Protein AF-A0A1U7P230-F1 (afdb_monomer)

Structure (mmCIF, N/CA/C/O backbone):
data_AF-A0A1U7P230-F1
#
_entry.id   AF-A0A1U7P230-F1
#
loop_
_atom_site.group_PDB
_atom_site.id
_atom_site.type_symbol
_atom_site.label_atom_id
_atom_site.label_alt_id
_atom_site.label_comp_id
_atom_site.label_asym_id
_atom_site.label_entity_id
_atom_site.label_seq_id
_atom_site.pdbx_PDB_ins_code
_atom_site.Cartn_x
_atom_site.Cartn_y
_atom_site.Cartn_z
_atom_site.occupancy
_atom_site.B_iso_or_equiv
_atom_site.auth_seq_id
_atom_site.auth_comp_id
_atom_site.auth_asym_id
_atom_site.auth_atom_id
_atom_site.pdbx_PDB_model_num
ATOM 1 N N . MET A 1 1 ? -26.209 0.133 13.488 1.00 90.94 1 MET A N 1
ATOM 2 C CA . MET A 1 1 ? -25.787 -0.603 14.713 1.00 90.94 1 MET A CA 1
ATOM 3 C C . MET A 1 1 ? -24.952 0.322 15.593 1.00 90.94 1 MET A C 1
ATOM 5 O O . MET A 1 1 ? -24.266 1.168 15.039 1.00 90.94 1 MET A O 1
ATOM 9 N N . TRP A 1 2 ? -24.982 0.199 16.922 1.00 94.56 2 TRP A N 1
ATOM 10 C CA . TRP A 1 2 ? -24.115 1.005 17.797 1.00 94.56 2 TRP A CA 1
ATOM 11 C C . TRP A 1 2 ? -22.689 0.427 17.877 1.00 94.56 2 TRP A C 1
ATOM 13 O O . TRP A 1 2 ? -22.539 -0.795 17.861 1.00 94.56 2 TRP A O 1
ATOM 23 N N . PRO A 1 3 ? -21.635 1.253 18.027 1.00 93.75 3 PRO A N 1
ATOM 24 C CA . PRO A 1 3 ? -20.263 0.763 18.205 1.00 93.75 3 PRO A CA 1
ATOM 25 C C . PRO A 1 3 ? -20.074 -0.182 19.400 1.00 93.75 3 PRO A C 1
ATOM 27 O O . PRO A 1 3 ? -19.300 -1.132 19.322 1.00 93.75 3 PRO A O 1
ATOM 30 N N . SER A 1 4 ? -20.793 0.055 20.500 1.00 94.38 4 SER A N 1
ATOM 31 C CA . SER A 1 4 ? -20.789 -0.810 21.687 1.00 94.38 4 SER A CA 1
ATOM 32 C C . SER A 1 4 ? -21.386 -2.191 21.410 1.00 94.38 4 SER A C 1
ATOM 34 O O . SER A 1 4 ? -20.898 -3.189 21.936 1.00 94.38 4 SER A O 1
ATOM 36 N N . GLU A 1 5 ? -22.400 -2.259 20.550 1.00 96.25 5 GLU A N 1
ATOM 37 C CA . GLU A 1 5 ? -23.015 -3.517 20.133 1.00 96.25 5 GLU A CA 1
ATOM 38 C C . GLU A 1 5 ? -22.053 -4.333 19.264 1.00 96.25 5 GLU A C 1
ATOM 40 O O . GLU A 1 5 ? -21.857 -5.521 19.509 1.00 96.25 5 GLU A O 1
ATOM 45 N N . LEU A 1 6 ? -21.367 -3.679 18.320 1.00 95.62 6 LEU A N 1
ATOM 46 C CA . LEU A 1 6 ? -20.319 -4.319 17.523 1.00 95.62 6 LEU A CA 1
ATOM 47 C C . LEU A 1 6 ? -19.170 -4.833 18.406 1.00 95.62 6 LEU A C 1
ATOM 49 O O . LEU A 1 6 ? -18.674 -5.936 18.201 1.00 95.62 6 LEU A O 1
ATOM 53 N N . ALA A 1 7 ? -18.765 -4.061 19.418 1.00 96.31 7 ALA A N 1
ATOM 54 C CA . ALA A 1 7 ? -17.741 -4.474 20.376 1.00 96.31 7 ALA A CA 1
ATOM 55 C C . ALA A 1 7 ? -18.122 -5.763 21.110 1.00 96.31 7 ALA A C 1
ATOM 57 O O . ALA A 1 7 ? -17.310 -6.684 21.206 1.00 96.31 7 ALA A O 1
ATOM 58 N N . ARG A 1 8 ? -19.382 -5.861 21.546 1.00 96.94 8 ARG A N 1
ATOM 59 C CA . ARG A 1 8 ? -19.922 -7.073 22.162 1.00 96.94 8 ARG A CA 1
ATOM 60 C C . ARG A 1 8 ? -19.913 -8.258 21.194 1.00 96.94 8 ARG A C 1
ATOM 62 O O . ARG A 1 8 ? -19.473 -9.333 21.583 1.00 96.94 8 ARG A O 1
ATOM 69 N N . GLN A 1 9 ? -20.352 -8.064 19.949 1.00 96.56 9 GLN A N 1
ATOM 70 C CA . GLN A 1 9 ? -20.389 -9.132 18.938 1.00 96.56 9 GLN A CA 1
ATOM 71 C C . GLN A 1 9 ? -19.002 -9.678 18.598 1.00 96.56 9 GLN A C 1
ATOM 73 O O . GLN A 1 9 ? -18.835 -10.885 18.461 1.00 96.56 9 GLN A O 1
ATOM 78 N N . LEU A 1 10 ? -18.005 -8.800 18.495 1.00 95.56 10 LEU A N 1
ATOM 79 C CA . LEU A 1 10 ? -16.629 -9.190 18.188 1.00 95.56 10 LEU A CA 1
ATOM 80 C C . LEU A 1 10 ? -15.849 -9.655 19.430 1.00 95.56 10 LEU A C 1
ATOM 82 O O . LEU A 1 10 ? -14.684 -10.012 19.311 1.00 95.56 10 LEU A O 1
ATOM 86 N N . ASN A 1 11 ? -16.461 -9.642 20.621 1.00 96.38 11 ASN A N 1
ATOM 87 C CA . ASN A 1 11 ? -15.794 -9.921 21.894 1.00 96.38 11 ASN A CA 1
ATOM 88 C C . ASN A 1 11 ? -14.528 -9.059 22.109 1.00 96.38 11 ASN A C 1
ATOM 90 O O . ASN A 1 11 ? -13.476 -9.528 22.544 1.00 96.38 11 ASN A O 1
ATOM 94 N N . VAL A 1 12 ? -14.623 -7.770 21.772 1.00 95.31 12 VAL A N 1
ATOM 95 C CA . VAL A 1 12 ? -13.540 -6.786 21.896 1.00 95.31 12 VAL A CA 1
ATOM 96 C C . VAL A 1 12 ? -14.000 -5.646 22.801 1.00 95.31 12 VAL A C 1
ATOM 98 O O . VAL A 1 12 ? -15.172 -5.281 22.814 1.00 95.31 12 VAL A O 1
ATOM 101 N N . SER A 1 13 ? -13.086 -5.031 23.556 1.00 96.50 13 SER A N 1
ATOM 102 C CA . SER A 1 13 ? -13.463 -3.902 24.410 1.00 96.50 13 SER A CA 1
ATOM 103 C C . SER A 1 13 ? -13.992 -2.709 23.586 1.00 96.50 13 SER A C 1
ATOM 105 O O . SER A 1 13 ? -13.446 -2.398 22.517 1.00 96.50 13 SER A O 1
ATOM 107 N N . PRO A 1 14 ? -15.008 -1.971 24.082 1.00 95.56 14 PRO A N 1
ATOM 108 C CA . PRO A 1 14 ? -15.546 -0.800 23.383 1.00 95.56 14 PRO A CA 1
ATOM 109 C C . PRO A 1 14 ? -14.484 0.258 23.060 1.00 95.56 14 PRO A C 1
ATOM 111 O O . PRO A 1 14 ? -14.529 0.884 22.004 1.00 95.56 14 PRO A O 1
ATOM 114 N N . GLY A 1 15 ? -13.481 0.420 23.931 1.00 95.31 15 GLY A N 1
ATOM 115 C CA . GLY A 1 15 ? -12.361 1.335 23.702 1.00 95.31 15 GLY A CA 1
ATOM 116 C C . GLY A 1 15 ? -11.498 0.944 22.498 1.00 95.31 15 GLY A C 1
ATOM 117 O O . GLY A 1 15 ? -11.077 1.815 21.739 1.00 95.31 15 GLY A O 1
ATOM 118 N N . VAL A 1 16 ? -11.267 -0.353 22.274 1.00 95.12 16 VAL A N 1
ATOM 119 C CA . VAL A 1 16 ? -10.517 -0.834 21.103 1.00 95.12 16 VAL A CA 1
ATOM 120 C C . VAL A 1 16 ? -11.324 -0.638 19.822 1.00 95.12 16 VAL A C 1
ATOM 122 O O . VAL A 1 16 ? -10.765 -0.161 18.836 1.00 95.12 16 VAL A O 1
ATOM 125 N N . ILE A 1 17 ? -12.629 -0.927 19.830 1.00 96.00 17 ILE A N 1
ATOM 126 C CA . ILE A 1 17 ? -13.496 -0.638 18.677 1.00 96.00 17 ILE A CA 1
ATOM 127 C C . ILE A 1 17 ? -13.537 0.857 18.376 1.00 96.00 17 ILE A C 1
ATOM 129 O O . ILE A 1 17 ? -13.405 1.234 17.218 1.00 96.00 17 ILE A O 1
ATOM 133 N N . SER A 1 18 ? -13.631 1.709 19.398 1.00 94.81 18 SER A N 1
ATOM 134 C CA . SER A 1 18 ? -13.608 3.164 19.225 1.00 94.81 18 SER A CA 1
ATOM 135 C C . SER A 1 18 ? -12.307 3.639 18.562 1.00 94.81 18 SER A C 1
ATOM 137 O O . SER A 1 18 ? -12.342 4.389 17.587 1.00 94.81 18 SER A O 1
ATOM 139 N N . LYS A 1 19 ? -11.150 3.120 19.004 1.00 95.75 19 LYS A N 1
ATOM 140 C CA . LYS A 1 19 ? -9.848 3.404 18.372 1.00 95.75 19 LYS A CA 1
ATOM 141 C C . LYS A 1 19 ? -9.787 2.915 16.923 1.00 95.75 19 LYS A C 1
ATOM 143 O O . LYS A 1 19 ? -9.366 3.664 16.048 1.00 95.75 19 LYS A O 1
ATOM 148 N N . ARG A 1 20 ? -10.224 1.680 16.655 1.00 96.12 20 ARG A N 1
ATOM 149 C CA . ARG A 1 20 ? -10.243 1.109 15.297 1.00 96.12 20 ARG A CA 1
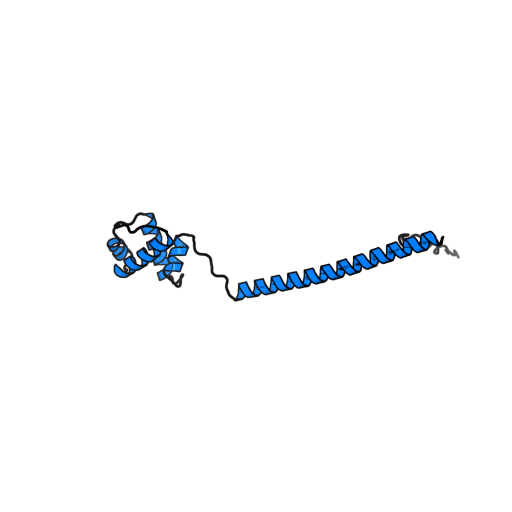ATOM 150 C C . ARG A 1 20 ? -11.164 1.896 14.364 1.00 96.12 20 ARG A C 1
ATOM 152 O O . ARG A 1 20 ? -10.752 2.213 13.257 1.00 96.12 20 ARG A O 1
ATOM 159 N N . LEU A 1 21 ? -12.352 2.280 14.832 1.00 96.12 21 LEU A N 1
ATOM 160 C CA . LEU A 1 21 ? -13.286 3.129 14.088 1.00 96.12 21 LEU A CA 1
ATOM 161 C C . LEU A 1 21 ? -12.693 4.502 13.789 1.00 96.12 21 LEU A C 1
ATOM 163 O O . LEU A 1 21 ? -12.930 5.031 12.710 1.00 96.12 21 LEU A O 1
ATOM 167 N N . SER A 1 22 ? -11.923 5.078 14.716 1.00 95.50 22 SER A N 1
ATOM 168 C CA . SER A 1 22 ? -11.227 6.338 14.454 1.00 95.50 22 SER A CA 1
ATOM 169 C C . SER A 1 22 ? -10.231 6.194 13.307 1.00 95.50 22 SER A C 1
ATOM 171 O O . SER A 1 22 ? -10.232 7.035 12.420 1.00 95.50 22 SER A O 1
ATOM 173 N N . VAL A 1 23 ? -9.419 5.130 13.290 1.00 96.69 23 VAL A N 1
ATOM 174 C CA . VAL A 1 23 ? -8.484 4.875 12.179 1.00 96.69 23 VAL A CA 1
ATOM 175 C C . VAL A 1 23 ? -9.247 4.628 10.878 1.00 96.69 23 VAL A C 1
ATOM 177 O O . VAL A 1 23 ? -8.932 5.238 9.865 1.00 96.69 23 VAL A O 1
ATOM 180 N N . TYR A 1 24 ? -10.274 3.775 10.911 1.00 96.69 24 TYR A N 1
ATOM 181 C CA . TYR A 1 24 ? -11.107 3.469 9.749 1.00 96.69 24 TYR A CA 1
ATOM 182 C C . TYR A 1 24 ? -11.704 4.726 9.116 1.00 96.69 24 TYR A C 1
ATOM 184 O O . TYR A 1 24 ? -11.603 4.912 7.911 1.00 96.69 24 TYR A O 1
ATOM 192 N N . ARG A 1 25 ? -12.279 5.614 9.930 1.00 95.31 25 ARG A N 1
ATOM 193 C CA . ARG A 1 25 ? -12.888 6.863 9.461 1.00 95.31 25 ARG A CA 1
ATOM 194 C C . ARG A 1 25 ? -11.876 7.797 8.818 1.00 95.31 25 ARG A C 1
ATOM 196 O O . ARG A 1 25 ? -12.167 8.336 7.758 1.00 95.31 25 ARG A O 1
ATOM 203 N N . THR A 1 26 ? -10.696 7.935 9.420 1.00 95.88 26 THR A N 1
ATOM 204 C CA . THR A 1 26 ? -9.615 8.746 8.852 1.00 95.88 26 THR A CA 1
ATOM 205 C C . THR A 1 26 ? -9.203 8.239 7.471 1.00 95.88 26 THR A C 1
ATOM 207 O O . THR A 1 26 ? -9.143 9.030 6.538 1.00 95.88 26 THR A O 1
ATOM 210 N N . GLU A 1 27 ? -8.957 6.935 7.316 1.00 95.88 27 GLU A N 1
ATOM 211 C CA . GLU A 1 27 ? -8.521 6.372 6.026 1.00 95.88 27 GLU A CA 1
ATOM 212 C C . GLU A 1 27 ? -9.660 6.337 4.989 1.00 95.88 27 GLU A C 1
ATOM 214 O O . GLU A 1 27 ? -9.433 6.536 3.800 1.00 95.88 27 GLU A O 1
ATOM 219 N N . ALA A 1 28 ? -10.906 6.136 5.430 1.00 94.25 28 ALA A N 1
ATOM 220 C CA . ALA A 1 28 ? -12.080 6.133 4.558 1.00 94.25 28 ALA A CA 1
ATOM 221 C C . ALA A 1 28 ? -12.586 7.544 4.194 1.00 94.25 28 ALA A C 1
ATOM 223 O O . ALA A 1 28 ? -13.511 7.659 3.392 1.00 94.25 28 ALA A O 1
ATOM 224 N N . GLY A 1 29 ? -12.034 8.608 4.792 1.00 94.12 29 GLY A N 1
ATOM 225 C CA . GLY A 1 29 ? -12.510 9.983 4.603 1.00 94.12 29 GLY A CA 1
ATOM 226 C C . GLY A 1 29 ? -13.929 10.217 5.134 1.00 94.12 29 GLY A C 1
ATOM 227 O O . GLY A 1 29 ? -14.683 11.005 4.567 1.00 94.12 29 GLY A O 1
ATOM 228 N N . LEU A 1 30 ? -14.319 9.496 6.189 1.00 92.62 30 LEU A N 1
ATOM 229 C CA . LEU A 1 30 ? -15.663 9.544 6.760 1.00 92.62 30 LEU A CA 1
ATOM 230 C C . LEU A 1 30 ? -15.705 10.395 8.027 1.00 92.62 30 LEU A C 1
ATOM 232 O O . LEU A 1 30 ? -14.857 10.278 8.912 1.00 92.62 30 LEU A O 1
ATOM 236 N N . GLU A 1 31 ? -16.773 11.171 8.162 1.00 90.62 31 GLU A N 1
ATOM 237 C CA . GLU A 1 31 ? -17.060 11.924 9.379 1.00 90.62 31 GLU A CA 1
ATOM 238 C C . GLU A 1 31 ? -17.514 11.027 10.539 1.00 90.62 31 GLU A C 1
ATOM 240 O O . GLU A 1 31 ? -17.950 9.878 10.376 1.00 90.62 31 GLU A O 1
ATOM 245 N N . ARG A 1 32 ? -17.423 11.563 11.760 1.00 86.88 32 ARG A N 1
ATOM 246 C CA . ARG A 1 32 ? -17.867 10.851 12.961 1.00 86.88 32 ARG A CA 1
ATOM 247 C C . ARG A 1 32 ? -19.387 10.676 12.945 1.00 86.88 32 ARG A C 1
ATOM 249 O O . ARG A 1 32 ? -20.133 11.642 13.021 1.00 86.88 32 ARG A O 1
ATOM 256 N N . GLN A 1 33 ? -19.823 9.420 12.946 1.00 84.75 33 GLN A N 1
ATOM 257 C CA . GLN A 1 33 ? -21.231 9.038 13.074 1.00 84.75 33 GLN A CA 1
ATOM 258 C C . GLN A 1 33 ? -21.472 8.257 14.372 1.00 84.75 33 GLN A C 1
ATOM 260 O O . GLN A 1 33 ? -20.610 7.485 14.818 1.00 84.75 33 GLN A O 1
ATOM 265 N N . ASP A 1 34 ? -22.649 8.440 14.968 1.00 84.88 34 ASP A N 1
ATOM 266 C CA . ASP A 1 34 ? -23.054 7.750 16.201 1.00 84.88 34 ASP A CA 1
ATOM 267 C C . ASP A 1 34 ? -23.487 6.303 15.954 1.00 84.88 34 ASP A C 1
ATOM 269 O O . ASP A 1 34 ? -23.303 5.429 16.804 1.00 84.88 34 ASP A O 1
ATOM 273 N N . THR A 1 35 ? -24.005 6.030 14.756 1.00 92.12 35 THR A N 1
ATOM 274 C CA . THR A 1 35 ? -24.384 4.685 14.325 1.00 92.12 35 THR A CA 1
ATOM 275 C C . THR A 1 35 ? -23.515 4.223 13.163 1.00 92.12 35 THR A C 1
ATOM 277 O O . THR A 1 35 ? -22.953 5.021 12.420 1.00 92.12 35 THR A O 1
ATOM 280 N N . LEU A 1 36 ? -23.356 2.907 13.058 1.00 94.06 36 LEU A N 1
ATOM 281 C CA . LEU A 1 36 ? -22.614 2.240 12.000 1.00 94.06 36 LEU A CA 1
ATOM 282 C C . LEU A 1 36 ? -23.585 1.741 10.934 1.00 94.06 36 LEU A C 1
ATOM 284 O O . LEU A 1 36 ? -24.580 1.074 11.265 1.00 94.06 36 LEU A O 1
ATOM 288 N N . ASP A 1 37 ? -23.258 2.039 9.681 1.00 95.50 37 ASP A N 1
ATOM 289 C CA . ASP A 1 37 ? -23.902 1.472 8.506 1.00 95.50 37 ASP A CA 1
ATOM 290 C C . ASP A 1 37 ? -23.422 0.034 8.244 1.00 95.50 37 ASP A C 1
ATOM 292 O O . ASP A 1 37 ? -22.495 -0.483 8.875 1.00 95.50 37 ASP A O 1
ATOM 296 N N . LYS A 1 38 ? -24.089 -0.648 7.310 1.00 96.31 38 LYS A N 1
ATOM 297 C CA . LYS A 1 38 ? -23.792 -2.050 6.996 1.00 96.31 38 LYS A CA 1
ATOM 298 C C . LYS A 1 38 ? -22.365 -2.233 6.471 1.00 96.31 38 LYS A C 1
ATOM 300 O O . LYS A 1 38 ? -21.715 -3.214 6.817 1.00 96.31 38 LYS A O 1
ATOM 305 N N . GLN A 1 39 ? -21.883 -1.294 5.660 1.00 95.94 39 GLN A N 1
ATOM 306 C CA . GLN A 1 39 ? -20.549 -1.369 5.072 1.00 95.94 39 GLN A CA 1
ATOM 307 C C . GLN A 1 39 ? -19.462 -1.251 6.143 1.00 95.94 39 GLN A C 1
ATOM 309 O O . GLN A 1 39 ? -18.579 -2.101 6.214 1.00 95.94 39 GLN A O 1
ATOM 314 N N . THR A 1 40 ? -19.576 -0.271 7.040 1.00 95.88 40 THR A N 1
ATOM 315 C CA . THR A 1 40 ? -18.651 -0.091 8.162 1.00 95.88 40 THR A CA 1
ATOM 316 C C . THR A 1 40 ? -18.664 -1.305 9.082 1.00 95.88 40 THR A C 1
ATOM 318 O O . THR A 1 40 ? -17.607 -1.744 9.520 1.00 95.88 40 THR A O 1
ATOM 321 N N . ILE A 1 41 ? -19.831 -1.897 9.358 1.00 96.56 41 ILE A N 1
ATOM 322 C CA . ILE A 1 41 ? -19.921 -3.124 10.169 1.00 96.56 41 ILE A CA 1
ATOM 323 C C . ILE A 1 41 ? -19.158 -4.276 9.504 1.00 96.56 41 ILE A C 1
ATOM 325 O O . ILE A 1 41 ? -18.370 -4.948 10.173 1.00 96.56 41 ILE A O 1
ATOM 329 N N . ASN A 1 42 ? -19.356 -4.482 8.200 1.00 97.75 42 ASN A N 1
ATOM 330 C CA . ASN A 1 42 ? -18.675 -5.535 7.448 1.00 97.75 42 ASN A CA 1
ATOM 331 C C . ASN A 1 42 ? -17.156 -5.331 7.463 1.00 97.75 42 ASN A C 1
ATOM 333 O O . ASN A 1 42 ? -16.427 -6.232 7.869 1.00 97.75 42 ASN A O 1
ATOM 337 N N . HIS A 1 43 ? -16.691 -4.129 7.122 1.00 97.62 43 HIS A N 1
ATOM 338 C CA . HIS A 1 43 ? -15.268 -3.794 7.119 1.00 97.62 43 HIS A CA 1
ATOM 339 C C . HIS A 1 43 ? -14.640 -3.937 8.507 1.00 97.62 43 HIS A C 1
ATOM 341 O O . HIS A 1 43 ? -13.568 -4.513 8.646 1.00 97.62 43 HIS A O 1
ATOM 347 N N . MET A 1 44 ? -15.311 -3.477 9.563 1.00 97.06 44 MET A N 1
ATOM 348 C CA . MET A 1 44 ? -14.799 -3.607 10.930 1.00 97.06 44 MET A CA 1
ATOM 349 C C . MET A 1 44 ? -14.727 -5.065 11.396 1.00 97.06 44 MET A C 1
ATOM 351 O O . MET A 1 44 ? -13.817 -5.428 12.146 1.00 97.06 44 MET A O 1
ATOM 355 N N . THR A 1 45 ? -15.664 -5.901 10.947 1.00 97.31 45 THR A N 1
ATOM 356 C CA . THR A 1 45 ? -15.653 -7.346 11.203 1.00 97.31 45 THR A CA 1
ATOM 357 C C . THR A 1 45 ? -14.502 -8.015 10.456 1.00 97.31 45 THR A C 1
ATOM 359 O O . THR A 1 45 ? -13.732 -8.762 11.052 1.00 97.31 45 THR A O 1
ATOM 362 N N . GLU A 1 46 ? -14.316 -7.693 9.179 1.00 97.50 46 GLU A N 1
ATOM 363 C CA . GLU A 1 46 ? -13.220 -8.217 8.364 1.00 97.50 46 GLU A CA 1
ATOM 364 C C . GLU A 1 46 ? -11.847 -7.775 8.894 1.00 97.50 46 GLU A C 1
ATOM 366 O O . GLU A 1 46 ? -10.959 -8.604 9.088 1.00 97.50 46 GLU A O 1
ATOM 371 N N . MET A 1 47 ? -11.693 -6.498 9.259 1.00 96.75 47 MET A N 1
ATOM 372 C CA . MET A 1 47 ? -10.502 -5.994 9.947 1.00 96.75 47 MET A CA 1
ATOM 373 C C . MET A 1 47 ? -10.213 -6.782 11.224 1.00 96.75 47 MET A C 1
ATOM 375 O O . MET A 1 47 ? -9.057 -7.075 11.526 1.00 96.75 47 MET A O 1
ATOM 379 N N . HIS A 1 48 ? -11.245 -7.113 12.005 1.00 95.88 48 HIS A N 1
ATOM 380 C CA . HIS A 1 48 ? -11.064 -7.901 13.216 1.00 95.88 48 HIS A CA 1
ATOM 381 C C . HIS A 1 48 ? -10.535 -9.304 12.909 1.00 95.88 48 HIS A C 1
ATOM 383 O O . HIS A 1 48 ? -9.606 -9.742 13.590 1.00 95.88 48 HIS A O 1
ATOM 389 N N . LEU A 1 49 ? -11.063 -9.962 11.875 1.00 96.19 49 LEU A N 1
ATOM 390 C CA . LEU A 1 49 ? -10.588 -11.272 11.429 1.00 96.19 49 LEU A CA 1
ATOM 391 C C . LEU A 1 49 ? -9.134 -11.216 10.944 1.00 96.19 49 LEU A C 1
ATOM 393 O O . LEU A 1 49 ? -8.336 -12.055 11.351 1.00 96.19 49 LEU A O 1
ATOM 397 N N . LEU A 1 50 ? -8.756 -10.199 10.162 1.00 95.38 50 LEU A N 1
ATOM 398 C CA . LEU A 1 50 ? -7.374 -10.009 9.697 1.00 95.38 50 LEU A CA 1
ATOM 399 C C . LEU A 1 50 ? -6.390 -9.832 10.861 1.00 95.38 50 LEU A C 1
ATOM 401 O O . LEU A 1 50 ? -5.311 -10.429 10.867 1.00 95.38 50 LEU A O 1
ATOM 405 N N . LEU A 1 51 ? -6.783 -9.052 11.871 1.00 94.31 51 LEU A N 1
ATOM 406 C CA . LEU A 1 51 ? -5.977 -8.830 13.072 1.00 94.31 51 LEU A CA 1
ATOM 407 C C . LEU A 1 51 ? -5.867 -10.094 13.938 1.00 94.31 51 LEU A C 1
ATOM 409 O O . LEU A 1 51 ? -4.806 -10.339 14.505 1.00 94.31 51 LEU A O 1
ATOM 413 N N . MET A 1 52 ? -6.932 -10.894 14.046 1.00 93.81 52 MET A N 1
ATOM 414 C CA . MET A 1 52 ? -6.917 -12.151 14.811 1.00 93.81 52 MET A CA 1
ATOM 415 C C . MET A 1 52 ? -6.145 -13.264 14.110 1.00 93.81 52 MET A C 1
ATOM 417 O O . MET A 1 52 ? -5.480 -14.055 14.768 1.00 93.81 52 MET A O 1
ATOM 421 N N . ALA A 1 53 ? -6.182 -13.298 12.780 1.00 94.31 53 ALA A N 1
ATOM 422 C CA . ALA A 1 53 ? -5.398 -14.231 11.982 1.00 94.31 53 ALA A CA 1
ATOM 423 C C . ALA A 1 53 ? -3.903 -13.869 11.923 1.00 94.31 53 ALA A C 1
ATOM 425 O O . ALA A 1 53 ? -3.144 -14.565 11.255 1.00 94.31 53 ALA A O 1
ATOM 426 N N . HIS A 1 54 ? -3.477 -12.766 12.558 1.00 88.94 54 HIS A N 1
ATOM 427 C CA . HIS A 1 54 ? -2.135 -12.192 12.412 1.00 88.94 54 HIS A CA 1
ATOM 428 C C . HIS A 1 54 ? -1.733 -11.959 10.939 1.00 88.94 54 HIS A C 1
ATOM 430 O O . HIS A 1 54 ? -0.552 -11.918 10.603 1.00 88.94 54 HIS A O 1
ATOM 436 N N . ALA A 1 55 ? -2.720 -11.775 10.052 1.00 83.44 55 ALA A N 1
ATOM 437 C CA . ALA A 1 55 ? -2.518 -11.577 8.615 1.00 83.44 55 ALA A CA 1
ATOM 438 C C . ALA A 1 55 ? -2.068 -10.145 8.264 1.00 83.44 55 ALA A C 1
ATOM 440 O O . ALA A 1 55 ? -1.714 -9.861 7.116 1.00 83.44 55 ALA A O 1
ATOM 441 N N . THR A 1 56 ? -2.117 -9.247 9.249 1.00 86.25 56 THR A N 1
ATOM 442 C CA . THR A 1 56 ? -1.717 -7.838 9.179 1.00 86.25 56 THR A CA 1
ATOM 443 C C . THR A 1 56 ? -0.999 -7.460 10.466 1.00 86.25 56 THR A C 1
ATOM 445 O O . THR A 1 56 ? -1.413 -7.895 11.543 1.00 86.25 56 THR A O 1
ATOM 448 N N . MET A 1 57 ? 0.012 -6.600 10.378 1.00 82.56 57 MET A N 1
ATOM 449 C CA . MET A 1 57 ? 0.803 -6.180 11.541 1.00 82.56 57 MET A CA 1
ATOM 450 C C . MET A 1 57 ? 0.179 -4.992 12.279 1.00 82.56 57 MET A C 1
ATOM 452 O O . MET A 1 57 ? 0.465 -4.765 13.454 1.00 82.56 57 MET A O 1
ATOM 456 N N . THR A 1 58 ? -0.680 -4.214 11.609 1.00 93.19 58 THR A N 1
ATOM 457 C CA . THR A 1 58 ? -1.261 -2.990 12.179 1.00 93.19 58 THR A CA 1
ATOM 458 C C . THR A 1 58 ? -2.745 -2.830 11.857 1.00 93.19 58 THR A C 1
ATOM 460 O O . THR A 1 58 ? -3.242 -3.311 10.841 1.00 93.19 58 THR A O 1
ATOM 463 N N . VAL A 1 59 ? -3.462 -2.082 12.706 1.00 94.69 59 VAL A N 1
ATOM 464 C CA . VAL A 1 59 ? -4.865 -1.700 12.453 1.00 94.69 59 VAL A CA 1
ATOM 465 C C . VAL A 1 59 ? -4.990 -0.906 11.156 1.00 94.69 59 VAL A C 1
ATOM 467 O O . VAL A 1 59 ? -5.937 -1.122 10.414 1.00 94.69 59 VAL A O 1
ATOM 470 N N . ARG A 1 60 ? -4.030 -0.018 10.873 1.00 95.19 60 ARG A N 1
ATOM 471 C CA . ARG A 1 60 ? -4.022 0.795 9.654 1.00 95.19 60 ARG A CA 1
ATOM 472 C C . ARG A 1 60 ? -3.898 -0.068 8.400 1.00 95.19 60 ARG A C 1
ATOM 474 O O . ARG A 1 60 ? -4.642 0.140 7.455 1.00 95.19 60 ARG A O 1
ATOM 481 N N . GLU A 1 61 ? -3.009 -1.057 8.407 1.00 94.62 61 GLU A N 1
ATOM 482 C CA . GLU A 1 61 ? -2.897 -2.025 7.311 1.00 94.62 61 GLU A CA 1
ATOM 483 C C . GLU A 1 61 ? -4.210 -2.788 7.102 1.00 94.62 61 GLU A C 1
ATOM 485 O O . GLU A 1 61 ? -4.702 -2.855 5.978 1.00 94.62 61 GLU A O 1
ATOM 490 N N . ALA A 1 62 ? -4.814 -3.310 8.176 1.00 95.94 62 ALA A N 1
ATOM 491 C CA . ALA A 1 62 ? -6.109 -3.982 8.089 1.00 95.94 62 ALA A CA 1
ATOM 492 C C . ALA A 1 62 ? -7.195 -3.058 7.509 1.00 95.94 62 ALA A C 1
ATOM 494 O O . ALA A 1 62 ? -7.945 -3.485 6.637 1.00 95.94 62 ALA A O 1
ATOM 495 N N . THR A 1 63 ? -7.238 -1.790 7.935 1.00 96.75 63 THR A N 1
ATOM 496 C CA . THR A 1 63 ? -8.133 -0.764 7.377 1.00 96.75 63 THR A CA 1
ATOM 497 C C . THR A 1 63 ? -7.917 -0.585 5.877 1.00 96.75 63 THR A C 1
ATOM 499 O O . THR A 1 63 ? -8.863 -0.664 5.101 1.00 96.75 63 THR A O 1
ATOM 502 N N . LEU A 1 64 ? -6.674 -0.362 5.451 1.00 96.06 64 LEU A N 1
ATOM 503 C CA . LEU A 1 64 ? -6.360 -0.133 4.043 1.00 96.06 64 LEU A CA 1
ATOM 504 C C . LEU A 1 64 ? -6.711 -1.354 3.185 1.00 96.06 64 LEU A C 1
ATOM 506 O O . LEU A 1 64 ? -7.164 -1.189 2.056 1.00 96.06 64 LEU A O 1
ATOM 510 N N . ARG A 1 65 ? -6.560 -2.577 3.710 1.00 95.38 65 ARG A N 1
ATOM 511 C CA . ARG A 1 65 ? -6.946 -3.804 2.996 1.00 95.38 65 ARG A CA 1
ATOM 512 C C . ARG A 1 65 ? -8.452 -3.891 2.769 1.00 95.38 65 ARG A C 1
ATOM 514 O O . ARG A 1 65 ? -8.855 -4.102 1.631 1.00 95.38 65 ARG A O 1
ATOM 521 N N . VAL A 1 66 ? -9.271 -3.674 3.802 1.00 96.62 66 VAL A N 1
ATOM 522 C CA . VAL A 1 66 ? -10.742 -3.733 3.657 1.00 96.62 66 VAL A CA 1
ATOM 523 C C . VAL A 1 66 ? -11.299 -2.583 2.816 1.00 96.62 66 VAL A C 1
ATOM 525 O O . VAL A 1 66 ? -12.349 -2.719 2.200 1.00 96.62 66 VAL A O 1
ATOM 528 N N . LEU A 1 67 ? -10.581 -1.458 2.742 1.00 96.19 67 LEU A N 1
ATOM 529 C CA . LEU A 1 67 ? -10.901 -0.360 1.827 1.00 96.19 67 LEU A CA 1
ATOM 530 C C . LEU A 1 67 ? -10.410 -0.606 0.389 1.00 96.19 67 LEU A C 1
ATOM 532 O O . LEU A 1 67 ? -10.693 0.206 -0.488 1.00 96.19 67 LEU A O 1
ATOM 536 N N . GLY A 1 68 ? -9.661 -1.684 0.130 1.00 94.19 68 GLY A N 1
ATOM 537 C CA . GLY A 1 68 ? -9.051 -1.952 -1.178 1.00 94.19 68 GLY A CA 1
ATOM 538 C C . GLY A 1 68 ? -7.927 -0.977 -1.555 1.00 94.19 68 GLY A C 1
ATOM 539 O O . GLY A 1 68 ? -7.570 -0.864 -2.723 1.00 94.19 68 GLY A O 1
ATOM 540 N N . GLN A 1 69 ? -7.378 -0.259 -0.576 1.00 93.38 69 GLN A N 1
ATOM 541 C CA . GLN A 1 69 ? -6.354 0.780 -0.732 1.00 93.38 69 GLN A CA 1
ATOM 542 C C . GLN A 1 69 ? -4.952 0.305 -0.326 1.00 93.38 69 GLN A C 1
ATOM 544 O O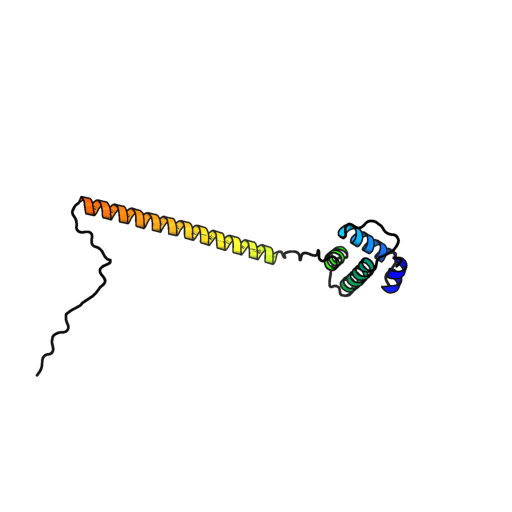 . GLN A 1 69 ? -3.982 1.055 -0.434 1.00 93.38 69 GLN A O 1
ATOM 549 N N . TRP A 1 70 ? -4.826 -0.921 0.186 1.00 91.88 70 TRP A N 1
ATOM 550 C CA . TRP A 1 70 ? -3.536 -1.455 0.599 1.00 91.88 70 TRP A CA 1
ATOM 551 C C . TRP A 1 70 ? -2.643 -1.725 -0.609 1.00 91.88 70 TRP A C 1
ATOM 553 O O . TRP A 1 70 ? -2.925 -2.591 -1.437 1.00 91.88 70 TRP A O 1
ATOM 563 N N . ILE A 1 71 ? -1.527 -1.007 -0.660 1.00 87.62 71 ILE A N 1
ATOM 564 C CA . ILE A 1 71 ? -0.443 -1.254 -1.600 1.00 87.62 71 ILE A CA 1
ATOM 565 C C . ILE A 1 71 ? 0.622 -2.038 -0.843 1.00 87.62 71 ILE A C 1
ATOM 567 O O . ILE A 1 71 ? 1.122 -1.574 0.184 1.00 87.62 71 ILE A O 1
ATOM 571 N N . ASN A 1 72 ? 0.964 -3.226 -1.345 1.00 84.00 72 ASN A N 1
ATOM 572 C CA . ASN A 1 72 ? 2.036 -4.017 -0.754 1.00 84.00 72 ASN A CA 1
ATOM 573 C C . ASN A 1 72 ? 3.341 -3.207 -0.786 1.00 84.00 72 ASN A C 1
ATOM 575 O O . ASN A 1 72 ? 3.733 -2.741 -1.860 1.00 84.00 72 ASN A O 1
ATOM 579 N N . PRO A 1 73 ? 4.007 -3.014 0.366 1.00 82.75 73 PRO A N 1
ATOM 580 C CA . PRO A 1 73 ? 5.271 -2.304 0.393 1.00 82.75 73 PRO A CA 1
ATOM 581 C C . PRO A 1 73 ? 6.297 -3.070 -0.441 1.00 82.75 73 PRO A C 1
ATOM 583 O O . PRO A 1 73 ? 6.457 -4.279 -0.275 1.00 82.75 73 PRO A O 1
ATOM 586 N N . VAL A 1 74 ? 6.996 -2.353 -1.323 1.00 85.38 74 VAL A N 1
ATOM 587 C CA . VAL A 1 74 ? 8.118 -2.912 -2.083 1.00 85.38 74 VAL A CA 1
ATOM 588 C C . VAL A 1 74 ? 9.205 -3.290 -1.089 1.00 85.38 74 VAL A C 1
ATOM 590 O O . VAL A 1 74 ? 9.664 -2.457 -0.302 1.00 85.38 74 VAL A O 1
ATOM 593 N N . THR A 1 75 ? 9.610 -4.553 -1.102 1.00 88.44 75 THR A N 1
ATOM 594 C CA . THR A 1 75 ? 10.674 -5.022 -0.219 1.00 88.44 75 THR A CA 1
ATOM 595 C C . THR A 1 75 ? 12.015 -4.416 -0.636 1.00 88.44 75 THR A C 1
ATOM 597 O O . THR A 1 75 ? 12.250 -4.110 -1.807 1.00 88.44 75 THR A O 1
ATOM 600 N N . ALA A 1 76 ? 12.947 -4.279 0.311 1.00 85.75 76 ALA A N 1
ATOM 601 C CA . ALA A 1 76 ? 14.301 -3.809 0.004 1.00 85.75 76 ALA A CA 1
ATOM 602 C C . ALA A 1 76 ? 14.987 -4.683 -1.065 1.00 85.75 76 ALA A C 1
ATOM 604 O O . ALA A 1 76 ? 15.733 -4.174 -1.898 1.00 85.75 76 ALA A O 1
ATOM 605 N N . GLN A 1 77 ? 14.693 -5.987 -1.070 1.00 90.81 77 GLN A N 1
ATOM 606 C CA . GLN A 1 77 ? 15.203 -6.926 -2.063 1.00 90.81 77 GLN A CA 1
ATOM 607 C C . GLN A 1 77 ? 14.632 -6.661 -3.462 1.00 90.81 77 GLN A C 1
ATOM 609 O O . GLN A 1 77 ? 15.393 -6.620 -4.425 1.00 90.81 77 GLN A O 1
ATOM 614 N N . GLU A 1 78 ? 13.321 -6.450 -3.590 1.00 89.38 78 GLU A N 1
ATOM 615 C CA . GLU A 1 78 ? 12.688 -6.112 -4.873 1.00 89.38 78 GLU A CA 1
ATOM 616 C C . GLU A 1 78 ? 13.178 -4.764 -5.405 1.00 89.38 78 GLU A C 1
ATOM 618 O O . GLU A 1 78 ? 13.480 -4.644 -6.592 1.00 89.38 78 GLU A O 1
ATOM 623 N N . ALA A 1 79 ? 13.326 -3.769 -4.526 1.00 91.12 79 ALA A N 1
ATOM 624 C CA . ALA A 1 79 ? 13.905 -2.480 -4.886 1.00 91.12 79 ALA A CA 1
ATOM 625 C C . ALA A 1 79 ? 15.352 -2.637 -5.381 1.00 91.12 79 ALA A C 1
ATOM 627 O O . ALA A 1 79 ? 15.723 -2.067 -6.405 1.00 91.12 79 ALA A O 1
ATOM 628 N N . HIS A 1 80 ? 16.159 -3.455 -4.700 1.00 92.50 80 HIS A N 1
ATOM 629 C CA . HIS A 1 80 ? 17.534 -3.725 -5.112 1.00 92.50 80 HIS A CA 1
ATOM 630 C C . HIS A 1 80 ? 17.606 -4.438 -6.467 1.00 92.50 80 HIS A C 1
ATOM 632 O O . HIS A 1 80 ? 18.388 -4.039 -7.329 1.00 92.50 80 HIS A O 1
ATOM 638 N N . LEU A 1 81 ? 16.757 -5.446 -6.685 1.00 95.31 81 LEU A N 1
ATOM 639 C CA . LEU A 1 81 ? 16.659 -6.151 -7.962 1.00 95.31 81 LEU A CA 1
ATOM 640 C C . LEU A 1 81 ? 16.265 -5.200 -9.101 1.00 95.31 81 LEU A C 1
ATOM 642 O O . LEU A 1 81 ? 16.807 -5.302 -10.201 1.00 95.31 81 LEU A O 1
ATOM 646 N N . LEU A 1 82 ? 15.344 -4.265 -8.848 1.00 93.81 82 LEU A N 1
ATOM 647 C CA . LEU A 1 82 ? 14.961 -3.256 -9.832 1.00 93.81 82 LEU A CA 1
ATOM 648 C C . LEU A 1 82 ? 16.150 -2.356 -10.193 1.00 93.81 82 LEU A C 1
ATOM 650 O O . LEU A 1 82 ? 16.411 -2.151 -11.376 1.00 93.81 82 LEU A O 1
ATOM 654 N N . THR A 1 83 ? 16.907 -1.885 -9.201 1.00 94.50 83 THR A N 1
ATOM 655 C CA . THR A 1 83 ? 18.119 -1.083 -9.426 1.00 94.50 83 THR A CA 1
ATOM 656 C C . THR A 1 83 ? 19.163 -1.845 -10.242 1.00 94.50 83 THR A C 1
ATOM 658 O O . THR A 1 83 ? 19.710 -1.289 -11.192 1.00 94.50 83 THR A O 1
ATOM 661 N N . GLN A 1 84 ? 19.401 -3.124 -9.933 1.00 96.19 84 GLN A N 1
ATOM 662 C CA . GLN A 1 84 ? 20.325 -3.964 -10.704 1.00 96.19 84 GLN A CA 1
ATOM 663 C C . GLN A 1 84 ? 19.889 -4.088 -12.168 1.00 96.19 84 GLN A C 1
ATOM 665 O O . GLN A 1 84 ? 20.691 -3.870 -13.071 1.00 96.19 84 GLN A O 1
ATOM 670 N N . ARG A 1 85 ? 18.603 -4.357 -12.419 1.00 96.56 85 ARG A N 1
ATOM 671 C CA . ARG A 1 85 ? 18.069 -4.455 -13.788 1.00 96.56 85 ARG A CA 1
ATOM 672 C C . ARG A 1 85 ? 18.180 -3.143 -14.557 1.00 96.56 85 ARG A C 1
ATOM 674 O O . ARG A 1 85 ? 18.486 -3.163 -15.745 1.00 96.56 85 ARG A O 1
ATOM 681 N N . VAL A 1 86 ? 17.933 -2.008 -13.902 1.00 97.38 86 VAL A N 1
ATOM 682 C CA . VAL A 1 86 ? 18.110 -0.687 -14.524 1.00 97.38 86 VAL A CA 1
ATOM 683 C C . VAL A 1 86 ? 19.573 -0.472 -14.909 1.00 97.38 86 VAL A C 1
ATOM 685 O O . VAL A 1 86 ? 19.830 -0.037 -16.030 1.00 97.38 86 VAL A O 1
ATOM 688 N N . GLN A 1 87 ? 20.517 -0.839 -14.038 1.00 96.06 87 GLN A N 1
ATOM 689 C CA . GLN A 1 87 ? 21.945 -0.743 -14.342 1.00 96.06 87 GLN A CA 1
ATOM 690 C C . GLN A 1 87 ? 22.335 -1.631 -15.533 1.00 96.06 87 GLN A C 1
ATOM 692 O O . GLN A 1 87 ? 22.983 -1.160 -16.462 1.00 96.06 87 GLN A O 1
ATOM 697 N N . GLU A 1 88 ? 21.873 -2.883 -15.573 1.00 98.00 88 GLU A N 1
ATOM 698 C CA . GLU A 1 88 ? 22.137 -3.790 -16.699 1.00 98.00 88 GLU A CA 1
ATOM 699 C C . GLU A 1 88 ? 21.607 -3.244 -18.033 1.00 98.00 88 GLU A C 1
ATOM 701 O O . GLU A 1 88 ? 22.248 -3.394 -19.076 1.00 98.00 88 GLU A O 1
ATOM 706 N N . ILE A 1 89 ? 20.428 -2.613 -18.020 1.00 97.81 89 ILE A N 1
ATOM 707 C CA . ILE A 1 89 ? 19.854 -1.983 -19.213 1.00 97.81 89 ILE A CA 1
ATOM 708 C C . ILE A 1 89 ? 20.716 -0.799 -19.653 1.00 97.81 89 ILE A C 1
ATOM 710 O O . ILE A 1 89 ? 20.997 -0.674 -20.845 1.00 97.81 89 ILE A O 1
ATOM 714 N N . GLN A 1 90 ? 21.158 0.043 -18.717 1.00 97.38 90 GLN A N 1
ATOM 715 C CA . GLN A 1 90 ? 22.037 1.174 -19.018 1.00 97.38 90 GLN A CA 1
ATOM 716 C C . GLN A 1 90 ? 23.355 0.708 -19.638 1.00 97.38 90 GLN A C 1
ATOM 718 O O . GLN A 1 90 ? 23.732 1.198 -20.701 1.00 97.38 90 GLN A O 1
ATOM 723 N N . ASP A 1 91 ? 23.999 -0.302 -19.053 1.00 97.38 91 ASP A N 1
ATOM 724 C CA . ASP A 1 91 ? 25.268 -0.833 -19.554 1.00 97.38 91 ASP A CA 1
ATOM 725 C C . ASP A 1 91 ? 25.123 -1.395 -20.978 1.00 97.38 91 ASP A C 1
ATOM 727 O O . ASP A 1 91 ? 25.977 -1.171 -21.844 1.00 97.38 91 ASP A O 1
ATOM 731 N N . ARG A 1 92 ? 24.007 -2.086 -21.256 1.00 96.69 92 ARG A N 1
ATOM 732 C CA . ARG A 1 92 ? 23.686 -2.586 -22.601 1.00 96.69 92 ARG A CA 1
ATOM 733 C C . ARG A 1 92 ? 23.449 -1.454 -23.593 1.00 96.69 92 ARG A C 1
ATOM 735 O O . ARG A 1 92 ? 23.969 -1.528 -24.704 1.00 96.69 92 ARG A O 1
ATOM 742 N N . LEU A 1 93 ? 22.702 -0.418 -23.207 1.00 97.19 93 LEU A N 1
ATOM 743 C CA . LEU A 1 93 ? 22.449 0.743 -24.064 1.00 97.19 93 LEU A CA 1
ATOM 744 C C . LEU A 1 93 ? 23.752 1.464 -24.415 1.00 97.19 93 LEU A C 1
ATOM 746 O O . LEU A 1 93 ? 24.004 1.704 -25.592 1.00 97.19 93 LEU A O 1
ATOM 750 N N . THR A 1 94 ? 24.636 1.697 -23.444 1.00 96.19 94 THR A N 1
ATOM 751 C CA . THR A 1 94 ? 25.955 2.289 -23.715 1.00 96.19 94 THR A CA 1
ATOM 752 C C . THR A 1 94 ? 26.804 1.399 -24.630 1.00 96.19 94 THR A C 1
ATOM 754 O O . THR A 1 94 ? 27.522 1.895 -25.498 1.00 96.19 94 THR A O 1
ATOM 757 N N . GLY A 1 95 ? 26.728 0.073 -24.478 1.00 96.56 95 GLY A N 1
ATOM 758 C CA . GLY A 1 95 ? 27.372 -0.862 -25.403 1.00 96.56 95 GLY A CA 1
ATOM 759 C C . GLY A 1 95 ? 26.840 -0.736 -26.834 1.00 96.56 95 GLY A C 1
ATOM 760 O O . GLY A 1 95 ? 27.623 -0.676 -27.781 1.00 96.56 95 GLY A O 1
ATOM 761 N N . MET A 1 96 ? 25.518 -0.640 -26.995 1.00 97.19 96 MET A N 1
ATOM 762 C CA . MET A 1 96 ? 24.870 -0.441 -28.296 1.00 97.19 96 MET A CA 1
ATOM 763 C C . MET A 1 96 ? 25.250 0.892 -28.941 1.00 97.19 96 MET A C 1
ATOM 765 O O . MET A 1 96 ? 25.516 0.922 -30.139 1.00 97.19 96 MET A O 1
ATOM 769 N N . GLU A 1 97 ? 25.332 1.970 -28.163 1.00 97.19 97 GLU A N 1
ATOM 770 C CA . GLU A 1 97 ? 25.772 3.282 -28.650 1.00 97.19 97 GLU A CA 1
ATOM 771 C C . GLU A 1 97 ? 27.202 3.235 -29.204 1.00 97.19 97 GLU A C 1
ATOM 773 O O . GLU A 1 97 ? 27.455 3.760 -30.289 1.00 97.19 97 GLU A O 1
ATOM 778 N N . ARG A 1 98 ? 28.129 2.543 -28.523 1.00 95.38 98 ARG A N 1
ATOM 779 C CA . ARG A 1 98 ? 29.501 2.360 -29.033 1.00 95.38 98 ARG A CA 1
ATOM 780 C C . ARG A 1 98 ? 29.531 1.545 -30.322 1.00 95.38 98 ARG A C 1
ATOM 782 O O . ARG A 1 98 ? 30.184 1.954 -31.275 1.00 95.38 98 ARG A O 1
ATOM 789 N N . MET A 1 99 ? 28.791 0.436 -30.377 1.00 95.75 99 MET A N 1
ATOM 790 C CA . MET A 1 99 ? 28.705 -0.377 -31.596 1.00 95.75 99 MET A CA 1
ATOM 791 C C . MET A 1 99 ? 28.138 0.423 -32.775 1.00 95.75 99 MET A C 1
ATOM 793 O O . MET A 1 99 ? 28.638 0.312 -33.890 1.00 95.75 99 MET A O 1
ATOM 797 N N . LEU A 1 100 ? 27.117 1.255 -32.544 1.00 96.12 100 LEU A N 1
ATOM 798 C CA . LEU A 1 100 ? 26.556 2.121 -33.583 1.00 96.12 100 LEU A CA 1
ATOM 799 C C . LEU A 1 100 ? 27.574 3.148 -34.086 1.00 96.12 100 LEU A C 1
ATOM 801 O O . LEU A 1 100 ? 27.650 3.371 -35.294 1.00 96.12 100 LEU A O 1
ATOM 805 N N . ALA A 1 101 ? 28.373 3.735 -33.192 1.00 95.50 101 ALA A N 1
ATOM 806 C CA . ALA A 1 101 ? 29.444 4.650 -33.576 1.00 95.50 101 ALA A CA 1
ATOM 807 C C . ALA A 1 101 ? 30.512 3.949 -34.437 1.00 95.50 101 ALA A C 1
ATOM 809 O O . ALA A 1 101 ? 30.876 4.454 -35.497 1.00 95.50 101 ALA A O 1
ATOM 810 N N . GLU A 1 102 ? 30.947 2.747 -34.048 1.00 95.44 102 GLU A N 1
ATOM 811 C CA . GLU A 1 102 ? 31.906 1.957 -34.832 1.00 95.44 102 GLU A CA 1
ATOM 812 C C . GLU A 1 102 ? 31.361 1.601 -36.220 1.00 95.44 102 GLU A C 1
ATOM 814 O O . GLU A 1 102 ? 32.046 1.771 -37.231 1.00 95.44 102 GLU A O 1
ATOM 819 N N . VAL A 1 103 ? 30.107 1.146 -36.295 1.00 96.56 103 VAL A N 1
ATOM 820 C CA . VAL A 1 103 ? 29.454 0.833 -37.573 1.00 96.56 103 VAL A CA 1
ATOM 821 C C . VAL A 1 103 ? 29.356 2.080 -38.453 1.00 96.56 103 VAL A C 1
ATOM 823 O O . VAL A 1 103 ? 29.646 2.003 -39.648 1.00 96.56 103 VAL A O 1
ATOM 826 N N . HIS A 1 104 ? 28.998 3.230 -37.882 1.00 95.25 104 HIS A N 1
ATOM 827 C CA . HIS A 1 104 ? 28.944 4.497 -38.606 1.00 95.25 104 HIS A CA 1
ATOM 828 C C . HIS A 1 104 ? 30.310 4.883 -39.197 1.00 95.25 104 HIS A C 1
ATOM 830 O O . HIS A 1 104 ? 30.394 5.255 -40.372 1.00 95.25 104 HIS A O 1
ATOM 836 N N . ASP A 1 105 ? 31.390 4.746 -38.428 1.00 94.75 105 ASP A N 1
ATOM 837 C CA . ASP A 1 105 ? 32.749 5.042 -38.892 1.00 94.75 105 ASP A CA 1
ATOM 838 C C . ASP A 1 105 ? 33.213 4.066 -39.982 1.00 94.75 105 ASP A C 1
ATOM 840 O O . ASP A 1 105 ? 33.826 4.472 -40.979 1.00 94.75 105 ASP A O 1
ATOM 844 N N . ILE A 1 106 ? 32.870 2.781 -39.859 1.00 94.88 106 ILE A N 1
ATOM 845 C CA . ILE A 1 106 ? 33.138 1.771 -40.891 1.00 94.88 106 ILE A CA 1
ATOM 846 C C . ILE A 1 106 ? 32.406 2.120 -42.191 1.00 94.88 106 ILE A C 1
ATOM 848 O O . ILE A 1 106 ? 33.019 2.104 -43.260 1.00 94.88 106 ILE A O 1
ATOM 852 N N . VAL A 1 107 ? 31.119 2.466 -42.123 1.00 93.69 107 VAL A N 1
ATOM 853 C CA . VAL A 1 107 ? 30.329 2.846 -43.305 1.00 93.69 107 VAL A CA 1
ATOM 854 C C . VAL A 1 107 ? 30.893 4.115 -43.941 1.00 93.69 107 VAL A C 1
ATOM 856 O O . VAL A 1 107 ? 31.198 4.126 -45.132 1.00 93.69 107 VAL A O 1
ATOM 859 N N . THR A 1 108 ? 31.145 5.150 -43.142 1.00 93.25 108 THR A N 1
ATOM 860 C CA . THR A 1 108 ? 31.669 6.433 -43.630 1.00 93.25 108 THR A CA 1
ATOM 861 C C . THR A 1 108 ? 33.047 6.277 -44.274 1.00 93.25 108 THR A C 1
ATOM 863 O O . THR A 1 108 ? 33.316 6.837 -45.342 1.00 93.25 108 THR A O 1
ATOM 866 N N . SER A 1 109 ? 33.937 5.495 -43.655 1.00 89.06 109 SER A N 1
ATOM 867 C CA . SER A 1 109 ? 35.269 5.226 -44.203 1.00 89.06 109 SER A CA 1
ATOM 868 C C . SER A 1 109 ? 35.206 4.384 -45.478 1.00 89.06 109 SER A C 1
ATOM 870 O O . SER A 1 109 ? 35.947 4.662 -46.424 1.00 89.06 109 SER A O 1
ATOM 872 N N . ARG A 1 110 ? 34.296 3.405 -45.554 1.00 90.50 110 ARG A N 1
ATOM 873 C CA . ARG A 1 110 ? 34.038 2.623 -46.770 1.00 90.50 110 ARG A CA 1
ATOM 874 C C . ARG A 1 110 ? 33.539 3.509 -47.910 1.00 90.50 110 ARG A C 1
ATOM 876 O O . 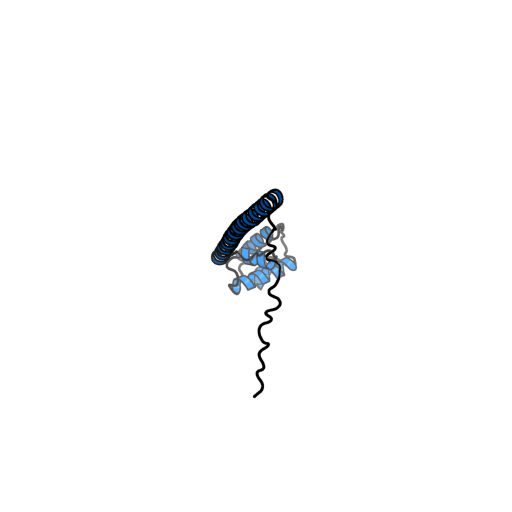ARG A 1 110 ? 34.047 3.393 -49.025 1.00 90.50 110 ARG A O 1
ATOM 883 N N . ASP A 1 111 ? 32.597 4.404 -47.638 1.00 89.81 111 ASP A N 1
ATOM 884 C CA . ASP A 1 111 ? 32.036 5.312 -48.641 1.00 89.81 111 ASP A CA 1
ATOM 885 C C . ASP A 1 111 ? 33.051 6.352 -49.120 1.00 89.81 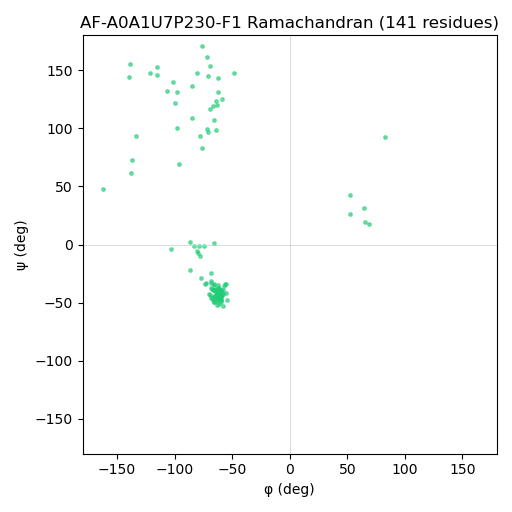111 ASP A C 1
ATOM 887 O O . ASP A 1 111 ? 33.044 6.732 -50.292 1.00 89.81 111 ASP A O 1
ATOM 891 N N . ARG A 1 112 ? 33.963 6.798 -48.244 1.00 87.62 112 ARG A N 1
ATOM 892 C CA . ARG A 1 112 ? 35.106 7.629 -48.649 1.00 87.62 112 ARG A CA 1
ATOM 893 C C . ARG A 1 112 ? 36.029 6.865 -49.603 1.00 87.62 112 ARG A C 1
ATOM 895 O O . ARG A 1 112 ? 36.241 7.329 -50.713 1.00 87.62 112 ARG A O 1
ATOM 902 N N . ARG A 1 113 ? 36.470 5.652 -49.240 1.00 85.25 113 ARG A N 1
ATOM 903 C CA . ARG A 1 113 ? 37.340 4.827 -50.108 1.00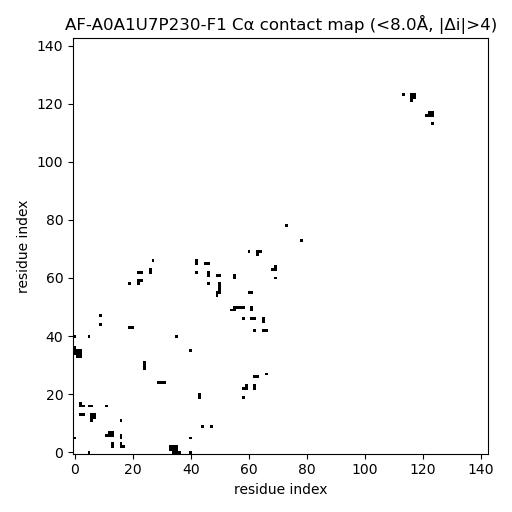 85.25 113 ARG A CA 1
ATOM 904 C C . ARG A 1 113 ? 36.712 4.536 -51.472 1.00 85.25 113 ARG A C 1
ATOM 906 O O . ARG A 1 113 ? 37.414 4.531 -52.476 1.00 85.25 113 ARG A O 1
ATOM 913 N N . ARG A 1 114 ? 35.398 4.283 -51.517 1.00 83.56 114 ARG A N 1
ATOM 914 C CA . ARG A 1 114 ? 34.664 4.070 -52.777 1.00 83.56 114 ARG A CA 1
ATOM 915 C C . ARG A 1 114 ? 34.686 5.307 -53.676 1.00 83.56 114 ARG A C 1
ATOM 917 O O . ARG A 1 114 ? 34.850 5.148 -54.881 1.00 83.56 114 ARG A O 1
ATOM 924 N N . ARG A 1 115 ? 34.541 6.508 -53.105 1.00 84.81 115 ARG A N 1
ATOM 925 C CA . ARG A 1 115 ? 34.655 7.772 -53.849 1.00 84.81 115 ARG A CA 1
ATOM 926 C C . ARG A 1 115 ? 36.072 7.996 -54.365 1.00 84.81 115 ARG A C 1
ATOM 928 O O . ARG A 1 115 ? 36.232 8.186 -55.563 1.00 84.81 115 ARG A O 1
ATOM 935 N N . ASP A 1 116 ? 37.077 7.850 -53.504 1.00 84.81 116 ASP A N 1
ATOM 936 C CA . ASP A 1 116 ? 38.484 8.031 -53.884 1.00 84.81 116 ASP A CA 1
ATOM 937 C C . ASP A 1 116 ? 38.891 7.071 -55.023 1.00 84.81 116 ASP A C 1
ATOM 939 O O . ASP A 1 116 ? 39.548 7.472 -55.981 1.00 84.81 116 ASP A O 1
ATOM 943 N N . ALA A 1 117 ? 38.455 5.804 -54.968 1.00 78.75 117 ALA A N 1
ATOM 944 C CA . ALA A 1 117 ? 38.710 4.818 -56.022 1.00 78.75 117 ALA A CA 1
ATOM 945 C C . ALA A 1 117 ? 38.008 5.163 -57.349 1.00 78.75 117 ALA A C 1
ATOM 947 O O . ALA A 1 117 ? 38.595 4.987 -58.419 1.00 78.75 117 ALA A O 1
ATOM 948 N N . ALA A 1 118 ? 36.771 5.673 -57.282 1.00 78.56 118 ALA A N 1
ATOM 949 C CA . ALA A 1 118 ? 36.027 6.121 -58.458 1.00 78.56 118 ALA A CA 1
ATOM 950 C C . ALA A 1 118 ? 36.691 7.337 -59.127 1.00 78.56 118 ALA A C 1
ATOM 952 O O . ALA A 1 118 ? 36.768 7.391 -60.353 1.00 78.56 118 ALA A O 1
ATOM 953 N N . GLU A 1 119 ? 37.226 8.274 -58.340 1.00 79.06 119 GLU A N 1
ATOM 954 C CA . GLU A 1 119 ? 37.975 9.436 -58.839 1.00 79.06 119 GLU A CA 1
ATOM 955 C C . GLU A 1 119 ? 39.320 9.043 -59.473 1.00 79.06 119 GLU A C 1
ATOM 957 O O . GLU A 1 119 ? 39.766 9.674 -60.430 1.00 79.06 119 GLU A O 1
ATOM 962 N N . GLN A 1 120 ? 39.949 7.967 -58.991 1.00 78.50 120 GLN A N 1
ATOM 963 C CA . GLN A 1 120 ? 41.231 7.458 -59.498 1.00 78.50 120 GLN A CA 1
ATOM 964 C C . GLN A 1 120 ? 41.095 6.495 -60.693 1.00 78.50 120 GLN A C 1
ATOM 966 O O . GLN A 1 120 ? 42.101 5.965 -61.167 1.00 78.50 120 GLN A O 1
ATOM 971 N N . GLY A 1 121 ? 39.876 6.244 -61.187 1.00 68.00 121 GLY A N 1
ATOM 972 C CA . GLY A 1 121 ? 39.630 5.339 -62.316 1.00 68.00 121 GLY A CA 1
ATOM 973 C C . GLY A 1 121 ? 39.966 3.870 -62.029 1.00 68.00 121 GLY A C 1
ATOM 974 O O . GLY A 1 121 ? 40.158 3.090 -62.963 1.00 68.00 121 GLY A O 1
ATOM 975 N N . GLN A 1 122 ? 40.061 3.480 -60.753 1.00 59.47 122 GLN A N 1
ATOM 976 C CA . GLN A 1 122 ? 40.326 2.099 -60.355 1.00 59.47 122 GLN A CA 1
ATOM 977 C C . GLN A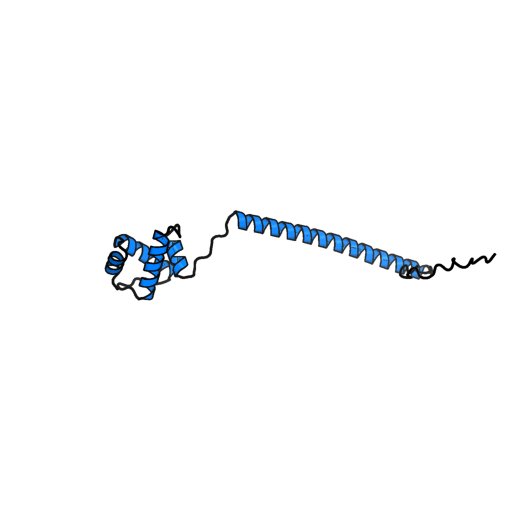 1 122 ? 39.013 1.297 -60.314 1.00 59.47 122 GLN A C 1
ATOM 979 O O . GLN A 1 122 ? 38.012 1.794 -59.789 1.00 59.47 122 GLN A O 1
ATOM 984 N N . PRO A 1 123 ? 38.979 0.051 -60.829 1.00 55.97 123 PRO A N 1
ATOM 985 C CA . PRO A 1 123 ? 37.787 -0.783 -60.744 1.00 55.97 123 PRO A CA 1
ATOM 986 C C . PRO A 1 123 ? 37.469 -1.063 -59.273 1.00 55.97 123 PRO A C 1
ATOM 988 O O . PRO A 1 123 ? 38.277 -1.630 -58.535 1.00 55.97 123 PRO A O 1
ATOM 991 N N . THR A 1 124 ? 36.283 -0.652 -58.831 1.00 57.59 124 THR A N 1
ATOM 992 C CA . THR A 1 124 ? 35.777 -0.976 -57.500 1.00 57.59 124 THR A CA 1
ATOM 993 C C . THR A 1 124 ? 35.543 -2.483 -57.433 1.00 57.59 124 THR A C 1
ATOM 995 O O . THR A 1 124 ? 34.628 -3.012 -58.055 1.00 57.59 124 THR A O 1
ATOM 998 N N . LEU A 1 125 ? 36.402 -3.196 -56.698 1.00 58.22 125 LEU A N 1
ATOM 999 C CA . LEU A 1 125 ? 36.210 -4.615 -56.401 1.00 58.22 125 LEU A CA 1
ATOM 1000 C C . LEU A 1 125 ? 34.938 -4.773 -55.562 1.00 58.22 125 LEU A C 1
ATOM 1002 O O . LEU A 1 125 ? 34.925 -4.548 -54.347 1.00 58.22 125 LEU A O 1
ATOM 1006 N N . ASP A 1 126 ? 33.850 -5.121 -56.239 1.00 52.72 126 ASP A N 1
ATOM 1007 C CA . ASP A 1 126 ? 32.579 -5.441 -55.618 1.00 52.72 126 ASP A CA 1
ATOM 1008 C C . ASP A 1 126 ? 32.667 -6.862 -55.055 1.00 52.72 126 ASP A C 1
ATOM 1010 O O . ASP A 1 126 ? 32.467 -7.861 -55.740 1.00 52.72 126 ASP A O 1
ATOM 1014 N N . TRP A 1 127 ? 33.030 -6.966 -53.778 1.00 57.38 127 TRP A N 1
ATOM 1015 C CA . TRP A 1 127 ? 33.158 -8.246 -53.073 1.00 57.38 127 TRP A CA 1
ATOM 1016 C C . TRP A 1 127 ? 31.816 -8.993 -52.903 1.00 57.38 127 TRP A C 1
ATOM 1018 O O . TRP A 1 127 ? 31.785 -10.070 -52.319 1.00 57.38 127 TRP A O 1
ATOM 1028 N N . ALA A 1 128 ? 30.712 -8.443 -53.422 1.00 46.56 128 ALA A N 1
ATOM 1029 C CA . ALA A 1 128 ? 29.400 -9.081 -53.473 1.00 46.56 128 ALA A CA 1
ATOM 1030 C C . ALA A 1 128 ? 29.245 -10.120 -54.608 1.00 46.56 128 ALA A C 1
ATOM 1032 O O . ALA A 1 128 ? 28.194 -10.757 -54.703 1.00 46.56 128 ALA A O 1
ATOM 1033 N N . ALA A 1 129 ? 30.265 -10.346 -55.445 1.00 43.09 129 ALA A N 1
ATOM 1034 C CA . ALA A 1 129 ? 30.275 -11.481 -56.367 1.00 43.09 129 ALA A CA 1
ATOM 1035 C C . ALA A 1 129 ? 30.501 -12.796 -55.591 1.00 43.09 129 ALA A C 1
ATOM 1037 O O . ALA A 1 129 ? 31.616 -13.136 -55.199 1.00 43.09 129 ALA A O 1
ATOM 1038 N N . SER A 1 130 ? 29.400 -13.504 -55.331 1.00 40.84 130 SER A N 1
ATOM 1039 C CA . SER A 1 130 ? 29.346 -14.843 -54.728 1.00 40.84 130 SER A CA 1
ATOM 1040 C C . SER A 1 130 ? 30.312 -15.841 -55.398 1.00 40.84 130 SER A C 1
ATOM 1042 O O . SER A 1 130 ? 30.503 -15.764 -56.613 1.00 40.84 130 SER A O 1
ATOM 1044 N N . PRO A 1 131 ? 30.872 -16.821 -54.657 1.00 43.28 131 PRO A N 1
ATOM 1045 C CA . PRO A 1 131 ? 31.762 -17.839 -55.204 1.00 43.28 131 PRO A CA 1
ATOM 1046 C C . PRO A 1 131 ? 30.935 -18.886 -55.960 1.00 43.28 131 PRO A C 1
ATOM 1048 O O . PRO A 1 131 ? 30.573 -19.927 -55.415 1.00 43.28 131 PRO A O 1
ATOM 1051 N N . ALA A 1 132 ? 30.602 -18.598 -57.214 1.00 48.34 132 ALA A N 1
ATOM 1052 C CA . ALA A 1 132 ? 30.037 -19.578 -58.125 1.00 48.34 132 ALA A CA 1
ATOM 1053 C C . ALA A 1 132 ? 31.097 -19.988 -59.152 1.00 48.34 132 ALA A C 1
ATOM 1055 O O . ALA A 1 132 ? 31.738 -19.143 -59.768 1.00 48.34 132 ALA A O 1
ATOM 1056 N N . GLU A 1 133 ? 31.206 -21.306 -59.317 1.00 38.88 133 GLU A N 1
ATOM 1057 C CA . GLU A 1 133 ? 31.866 -22.023 -60.411 1.00 38.88 133 GLU A CA 1
ATOM 1058 C C . GLU A 1 133 ? 33.384 -22.203 -60.289 1.00 38.88 133 GLU A C 1
ATOM 1060 O O . GLU A 1 133 ? 34.204 -21.415 -60.746 1.00 38.88 133 GLU A O 1
ATOM 1065 N N . ASN A 1 134 ? 33.749 -23.349 -59.709 1.00 41.88 134 ASN A N 1
ATOM 1066 C CA . ASN A 1 134 ? 35.058 -23.968 -59.858 1.00 41.88 134 ASN A CA 1
ATOM 1067 C C . ASN A 1 134 ? 34.950 -25.060 -60.946 1.00 41.88 134 ASN A C 1
ATOM 1069 O O . ASN A 1 134 ? 34.439 -26.143 -60.648 1.00 41.88 134 ASN A O 1
ATOM 1073 N N . PRO A 1 135 ? 35.371 -24.827 -62.205 1.00 46.03 135 PRO A N 1
ATOM 1074 C CA . PRO A 1 135 ? 35.298 -25.827 -63.259 1.00 46.03 135 PRO A CA 1
ATOM 1075 C C . PRO A 1 135 ? 36.645 -26.550 -63.374 1.00 46.03 135 PRO A C 1
ATOM 1077 O O . PRO A 1 135 ? 37.371 -26.379 -64.347 1.00 46.03 135 PRO A O 1
ATOM 1080 N N . GLN A 1 136 ? 37.005 -27.358 -62.376 1.00 44.53 136 GLN A N 1
ATOM 1081 C CA . GLN A 1 136 ? 38.112 -28.318 -62.500 1.00 44.53 136 GLN A CA 1
ATOM 1082 C C . GLN A 1 136 ? 37.764 -29.669 -61.871 1.00 44.53 136 GLN A C 1
ATOM 1084 O O . GLN A 1 136 ? 38.425 -30.149 -60.960 1.00 44.53 136 GLN A O 1
ATOM 1089 N N . LEU A 1 137 ? 36.727 -30.312 -62.408 1.00 47.31 137 LEU A N 1
ATOM 1090 C CA . LEU A 1 137 ? 36.590 -31.770 -62.394 1.00 47.31 137 LEU A CA 1
ATOM 1091 C C . LEU A 1 137 ? 36.108 -32.216 -63.780 1.00 47.31 137 LEU A C 1
ATOM 1093 O O . LEU A 1 137 ? 34.953 -32.559 -64.002 1.00 47.31 137 LEU A O 1
ATOM 1097 N N . SER A 1 138 ? 37.011 -32.159 -64.753 1.00 50.44 138 SER A N 1
ATOM 1098 C CA . SER A 1 138 ? 36.881 -32.879 -66.019 1.00 50.44 138 SER A CA 1
ATOM 1099 C C . SER A 1 138 ? 38.218 -33.541 -66.301 1.00 50.44 138 SER A C 1
ATOM 1101 O O . SER A 1 138 ? 39.151 -32.935 -66.812 1.00 50.44 138 SER A O 1
ATOM 1103 N N . GLY A 1 139 ? 38.298 -34.791 -65.863 1.00 46.09 139 GLY A N 1
ATOM 1104 C CA . GLY A 1 139 ? 39.442 -35.678 -66.010 1.00 46.09 139 GLY A CA 1
ATOM 1105 C C . GLY A 1 139 ? 38.999 -37.119 -65.789 1.00 46.09 139 GLY A C 1
ATOM 1106 O O . GLY A 1 139 ? 39.591 -37.837 -64.995 1.00 46.09 139 GLY A O 1
ATOM 1107 N N . VAL A 1 140 ? 37.902 -37.515 -66.443 1.00 50.12 140 VAL A N 1
ATOM 1108 C CA . VAL A 1 140 ? 37.552 -38.924 -66.637 1.00 50.12 140 VAL A CA 1
ATOM 1109 C C . VAL A 1 140 ? 38.550 -39.482 -67.651 1.00 50.12 140 VAL A C 1
ATOM 1111 O O . VAL A 1 140 ? 38.398 -39.285 -68.854 1.00 50.12 140 VAL A O 1
ATOM 1114 N N . GLY A 1 141 ? 39.599 -40.135 -67.154 1.00 44.25 141 GLY A N 1
ATOM 1115 C CA . GLY A 1 141 ? 40.415 -41.057 -67.936 1.00 44.25 141 GLY A CA 1
ATOM 1116 C C . GLY A 1 141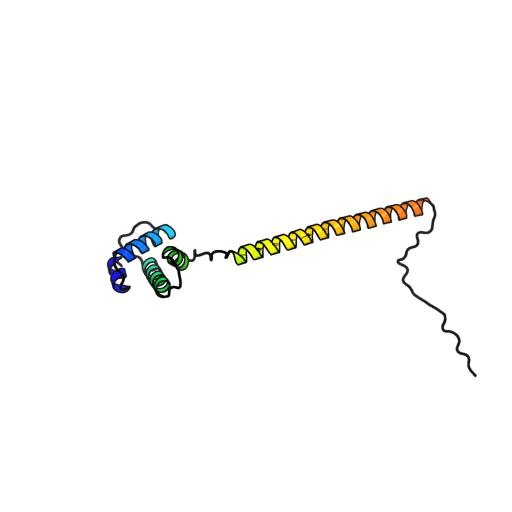 ? 39.760 -42.434 -67.910 1.00 44.25 141 GLY A C 1
ATOM 1117 O O . GLY A 1 141 ? 39.727 -43.076 -66.865 1.00 44.25 141 GLY A O 1
ATOM 1118 N N . GLN A 1 142 ? 39.198 -42.844 -69.047 1.00 46.44 142 GLN A N 1
ATOM 1119 C CA . GLN A 1 142 ? 38.844 -44.233 -69.343 1.00 46.44 142 GLN A CA 1
ATOM 1120 C C . GLN A 1 142 ? 40.121 -45.055 -69.576 1.00 46.44 142 GLN A C 1
ATOM 1122 O O . GLN A 1 142 ? 41.068 -44.541 -70.175 1.00 46.44 142 GLN A O 1
ATOM 1127 N N . GLY A 1 143 ? 40.109 -46.325 -69.161 1.00 41.59 143 GLY A N 1
ATOM 1128 C CA . GLY A 1 143 ? 41.154 -47.315 -69.437 1.00 41.59 143 GLY A CA 1
ATOM 1129 C C . GLY A 1 143 ? 41.162 -48.438 -68.419 1.00 41.59 143 GLY A C 1
ATOM 1130 O O . GLY A 1 143 ? 41.908 -48.292 -67.430 1.00 41.59 143 GLY A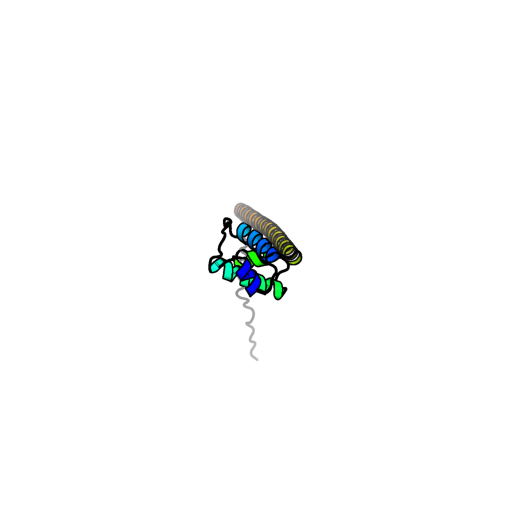 O 1
#

Mean predicted aligned error: 13.3 Å

pLDDT: mean 86.07, std 17.02, range [38.88, 98.0]

Foldseek 3Di:
DALCVLCVVLVHDSVVSVVLVVLLCVVVVHDDDRDDDPLRSVLSSQLSVCVVVVVDPDSNQSSCVSVVNDDPDQDPVNVVVVVVVVVVVVVVVVVVVVVVVVVVCVVVVVVVVVVVCVVVVHDDPPPPPDPDDDPPDDDPDDD

Solvent-accessible surface area (backbone atoms only — not comparable to full-atom values): 8643 Å² total; per-residue (Å²): 84,46,63,61,56,52,13,59,75,69,74,42,58,50,68,58,46,53,51,51,50,53,54,41,25,65,76,69,74,46,78,97,67,83,59,45,53,74,65,58,51,50,41,54,51,51,32,51,50,36,52,72,68,62,76,38,97,42,72,66,56,28,40,28,48,69,70,72,66,58,72,82,79,81,47,73,65,58,53,49,53,50,54,52,51,53,49,56,51,50,56,50,50,56,51,50,54,51,52,51,51,53,51,49,51,52,52,54,52,48,55,47,52,54,48,56,36,57,75,68,72,46,84,78,83,66,82,80,67,71,98,72,85,84,92,80,87,84,77,88,78,84,133

Secondary structure (DSSP, 8-state):
--HHHHHHHTT--HHHHHHHHHHHHHHHTPPP-SS--HHHHHHHHHHHHHHHTT--SSHHHHHHHHTT-PPPPPPHHHHHHHHHHHHHHHHHHHHHHHHHHHHHHHHHHHHHHHHHHHHTT-----TT---------------

Radius of gyration: 38.74 Å; Cα contacts (8 Å, |Δi|>4): 71; chains: 1; bounding box: 67×59×94 Å

Organism: NCBI:txid249408

Sequence (143 aa):
MWPSELARQLNVSPGVISKRLSVYRTEAGLER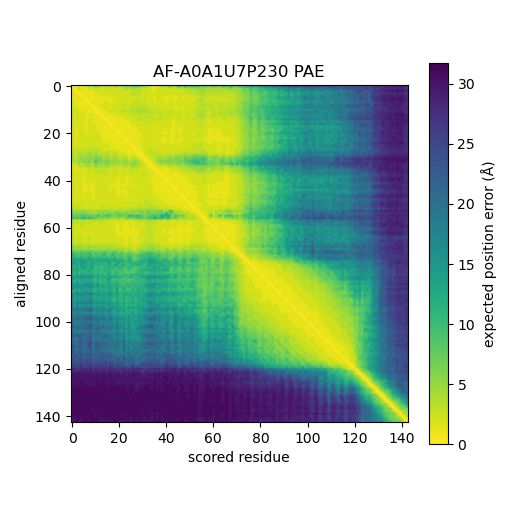QDTLDKQTINHMTEMHLLLMAHATMTVREATLRVLGQWINPVTAQEAHLLTQRVQEIQDRLTGMERMLAEVHDIVTSRDRRRRDAAEQGQPTLDWAASPAENPQLSGVGQG